Protein AF-A0A947K2Y4-F1 (afdb_monomer)

Sequence (62 aa):
TEGVVDREEIKNDRRWQTLQAIRQDRVLFIDADILSRPGPRVIEAIEQIAEFIHEEAQEKDQ

Radius of gyration: 14.35 Å; Cα contacts (8 Å, |Δi|>4): 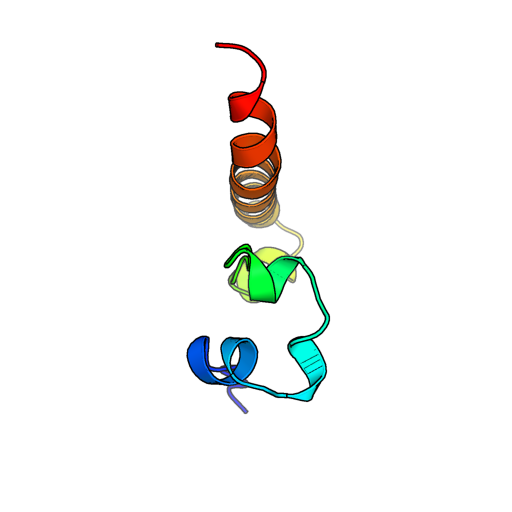27; chains: 1; bounding box: 30×23×35 Å

Foldseek 3Di:
DPPPDDPVCQLPDPVCVVPPCSVVVLDDDDDVVLCVDPDPSVVVVVVSVCCSVCVVVVVPPD

Secondary structure (DSSP, 8-state):
------HHHHHH-TTTTTSHHHHTT------HHHHH--STTHHHHHHHHHHHHHHTTGGG--

pLDDT: mean 82.17, std 15.29, range [39.38, 96.0]

Mean predicted aligned error: 7.15 Å

Solvent-accessible surface area (backbone atoms only — not comparable to full-atom values): 4049 Å² total; per-residue (Å²): 132,86,82,76,78,53,69,66,56,60,66,65,33,77,90,45,61,83,39,65,42,55,73,68,73,58,72,90,85,75,66,62,71,36,67,72,40,97,53,84,51,36,55,61,43,51,52,56,50,48,52,62,62,45,60,70,62,61,75,75,80,120

Structure (mmCIF, N/CA/C/O backbone):
data_AF-A0A947K2Y4-F1
#
_entry.id   AF-A0A947K2Y4-F1
#
loop_
_atom_site.group_PDB
_atom_site.id
_atom_site.type_symbol
_atom_site.label_atom_id
_atom_site.label_alt_id
_atom_site.label_comp_id
_atom_site.label_asym_id
_atom_site.label_entity_id
_atom_site.label_seq_id
_atom_site.pdbx_PDB_ins_code
_atom_site.Cartn_x
_atom_site.Cartn_y
_atom_site.Cartn_z
_atom_site.occupancy
_atom_site.B_iso_or_equiv
_atom_site.auth_seq_id
_atom_site.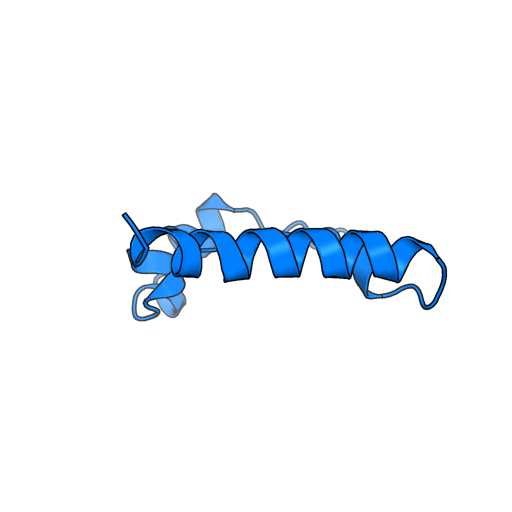auth_comp_id
_atom_site.auth_asym_id
_atom_site.auth_atom_id
_atom_site.pdbx_PDB_model_num
ATOM 1 N N . THR A 1 1 ? -11.422 -5.423 -18.173 1.00 40.78 1 THR A N 1
ATOM 2 C CA . THR A 1 1 ? -11.978 -5.581 -16.817 1.00 40.78 1 THR A CA 1
ATOM 3 C C . THR A 1 1 ? -11.178 -4.666 -15.926 1.00 40.78 1 THR A C 1
ATOM 5 O O . THR A 1 1 ? -10.146 -5.078 -15.418 1.00 40.78 1 THR A O 1
ATOM 8 N N . GLU A 1 2 ? -11.535 -3.385 -15.869 1.00 44.88 2 GLU A N 1
ATOM 9 C CA . GLU A 1 2 ? -10.844 -2.449 -14.980 1.00 44.88 2 GLU A CA 1
ATOM 10 C C . GLU A 1 2 ? -11.317 -2.751 -13.561 1.00 44.88 2 GLU A C 1
ATOM 12 O O . GLU A 1 2 ? -12.421 -2.391 -13.164 1.00 44.88 2 GLU A O 1
ATOM 17 N N . GLY A 1 3 ? -10.513 -3.521 -12.832 1.00 57.19 3 GLY A N 1
ATOM 18 C CA . GLY A 1 3 ? -10.669 -3.694 -11.396 1.00 57.19 3 GLY A CA 1
ATOM 19 C C . GLY A 1 3 ? -10.245 -2.410 -10.701 1.00 57.19 3 GLY A C 1
ATOM 20 O O . GLY A 1 3 ? -9.172 -2.361 -10.111 1.00 57.19 3 GLY A O 1
ATOM 21 N N . VAL A 1 4 ? -11.054 -1.358 -10.820 1.00 66.00 4 VAL A N 1
ATOM 22 C CA . VAL A 1 4 ? -10.907 -0.174 -9.977 1.00 66.00 4 VAL A CA 1
ATOM 23 C C . VAL A 1 4 ? -11.585 -0.517 -8.666 1.00 66.00 4 VAL A C 1
ATOM 25 O O . VAL A 1 4 ? -12.807 -0.548 -8.571 1.00 66.00 4 VAL A O 1
ATOM 28 N N . VAL A 1 5 ? -10.776 -0.866 -7.675 1.00 72.75 5 VAL A N 1
ATOM 29 C CA . VAL A 1 5 ? -11.257 -1.022 -6.309 1.00 72.75 5 VAL A CA 1
ATOM 30 C C . VAL A 1 5 ? -11.477 0.379 -5.746 1.00 72.75 5 VAL A C 1
ATOM 32 O O . VAL A 1 5 ? -10.533 1.170 -5.677 1.00 72.75 5 VAL A O 1
ATOM 35 N N . ASP A 1 6 ? -12.718 0.699 -5.383 1.00 84.00 6 ASP A N 1
ATOM 36 C CA . ASP A 1 6 ? -13.052 1.997 -4.807 1.00 84.00 6 ASP A CA 1
ATOM 37 C C . ASP A 1 6 ? -12.475 2.117 -3.386 1.00 84.00 6 ASP A C 1
ATOM 39 O O . ASP A 1 6 ? -12.524 1.183 -2.575 1.00 84.00 6 ASP A O 1
ATOM 43 N N . ARG A 1 7 ? -11.878 3.276 -3.087 1.00 86.00 7 ARG A N 1
ATOM 44 C CA . ARG A 1 7 ? -11.202 3.506 -1.804 1.00 86.00 7 ARG A CA 1
ATOM 45 C C . ARG A 1 7 ? -12.181 3.442 -0.639 1.00 86.00 7 ARG A C 1
ATOM 47 O O . ARG A 1 7 ? -11.869 2.844 0.390 1.00 86.00 7 ARG A O 1
ATOM 54 N N . GLU A 1 8 ? -13.352 4.038 -0.816 1.00 87.38 8 GLU A N 1
ATOM 55 C CA . GLU A 1 8 ? -14.400 4.073 0.194 1.00 87.38 8 GLU A CA 1
ATOM 56 C C . GLU A 1 8 ? -15.040 2.699 0.356 1.00 87.38 8 GLU A C 1
ATOM 58 O O . GLU A 1 8 ? -15.372 2.311 1.475 1.00 87.38 8 GLU A O 1
ATOM 63 N N . GLU A 1 9 ? -15.149 1.918 -0.720 1.00 89.56 9 GLU A N 1
ATOM 64 C CA . GLU A 1 9 ? -15.603 0.530 -0.630 1.00 89.56 9 GLU A CA 1
ATOM 65 C C . GLU A 1 9 ? -14.694 -0.293 0.295 1.00 89.56 9 GLU A C 1
ATOM 67 O O . GLU A 1 9 ? -15.188 -0.926 1.228 1.00 89.56 9 GLU A O 1
ATOM 72 N N . ILE A 1 10 ? -13.369 -0.227 0.118 1.00 89.44 10 ILE A N 1
ATOM 73 C CA . ILE A 1 10 ? -12.417 -0.971 0.965 1.00 89.44 10 ILE A CA 1
ATOM 74 C C . ILE A 1 10 ? -12.435 -0.477 2.408 1.00 89.44 10 ILE A C 1
ATOM 76 O O . ILE A 1 10 ? -12.430 -1.291 3.335 1.00 89.44 10 ILE A O 1
ATOM 80 N N . LYS A 1 11 ? -12.486 0.843 2.616 1.00 87.06 11 LYS A N 1
ATOM 81 C CA . LYS A 1 11 ? -12.526 1.429 3.961 1.00 87.06 11 LYS A CA 1
ATOM 82 C C . LYS A 1 11 ? -13.799 1.076 4.724 1.00 87.06 11 LYS A C 1
ATOM 84 O O . LYS A 1 11 ? -13.740 0.976 5.944 1.00 87.06 11 LYS A O 1
ATOM 89 N N . ASN A 1 12 ? -14.924 0.861 4.038 1.00 90.56 12 ASN A N 1
ATOM 90 C CA . ASN A 1 12 ? -16.218 0.554 4.659 1.00 90.56 12 ASN A CA 1
ATOM 91 C C . ASN A 1 12 ? -16.572 -0.942 4.656 1.00 90.56 12 ASN A C 1
ATOM 93 O O . ASN A 1 12 ? -17.542 -1.359 5.299 1.00 90.56 12 ASN A O 1
ATOM 97 N N . ASP A 1 13 ? -15.792 -1.779 3.971 1.00 92.81 13 ASP A N 1
ATOM 98 C CA . ASP A 1 13 ? -16.027 -3.215 3.925 1.00 92.81 13 ASP A CA 1
ATOM 99 C C . ASP A 1 13 ? -15.835 -3.843 5.313 1.00 92.81 13 ASP A C 1
ATOM 101 O O . ASP A 1 13 ? -14.765 -3.784 5.928 1.00 92.81 13 ASP A O 1
ATOM 105 N N . ARG A 1 14 ? -16.895 -4.500 5.799 1.00 93.62 14 ARG A N 1
ATOM 106 C CA . ARG A 1 14 ? -16.937 -5.175 7.104 1.00 93.62 14 ARG A CA 1
ATOM 107 C C . ARG A 1 14 ? -15.826 -6.208 7.285 1.00 93.62 14 ARG A C 1
ATOM 109 O O . ARG A 1 14 ? -15.402 -6.431 8.415 1.00 93.62 14 ARG A O 1
ATOM 116 N N . ARG A 1 15 ? -15.351 -6.828 6.200 1.00 94.75 15 ARG A N 1
ATOM 117 C CA . ARG A 1 15 ? -14.284 -7.841 6.227 1.00 94.75 15 ARG A CA 1
ATOM 118 C C . ARG A 1 15 ? -12.939 -7.266 6.677 1.00 94.75 15 ARG A C 1
ATOM 120 O O . ARG A 1 15 ? -12.138 -8.005 7.239 1.00 94.75 15 ARG A O 1
ATOM 127 N N . TRP A 1 16 ? -12.709 -5.969 6.464 1.00 94.19 16 TRP A N 1
ATOM 128 C CA . TRP A 1 16 ? -11.412 -5.318 6.678 1.00 94.19 16 TRP A CA 1
ATOM 129 C C . TRP A 1 16 ? -11.365 -4.466 7.954 1.00 94.19 16 TRP A C 1
ATOM 131 O O . TRP A 1 16 ? -10.286 -4.074 8.388 1.00 94.19 16 TRP A O 1
ATOM 141 N N . GLN A 1 17 ? -12.507 -4.240 8.615 1.00 93.94 17 GLN A N 1
ATOM 142 C CA . GLN A 1 17 ? -12.630 -3.366 9.798 1.00 93.94 17 GLN A CA 1
ATOM 143 C C . GLN A 1 17 ? -11.777 -3.788 11.004 1.00 93.94 17 GLN A C 1
ATOM 145 O O . GLN A 1 17 ? -11.538 -2.994 11.913 1.00 93.94 17 GLN A O 1
ATOM 150 N N . THR A 1 18 ? -11.329 -5.043 11.054 1.00 96.00 18 THR A N 1
ATOM 151 C CA . THR A 1 18 ? -10.460 -5.536 12.131 1.00 96.00 18 THR A CA 1
ATOM 152 C C . THR A 1 18 ? -8.999 -5.127 11.945 1.00 96.00 18 THR A C 1
ATOM 154 O O . THR A 1 18 ? -8.242 -5.139 12.918 1.00 96.00 18 THR A O 1
ATOM 157 N N . LEU A 1 19 ? -8.596 -4.740 10.731 1.00 95.56 19 LEU A N 1
ATOM 158 C CA . LEU A 1 19 ? -7.227 -4.348 10.417 1.00 95.56 19 LEU A CA 1
ATOM 159 C C . LEU A 1 19 ? -6.913 -2.969 10.998 1.00 95.56 19 LEU A C 1
ATOM 161 O O . LEU A 1 19 ? -7.676 -2.015 10.839 1.00 95.56 19 LEU A O 1
ATOM 165 N N . GLN A 1 20 ? -5.744 -2.849 11.630 1.00 94.19 20 GLN A N 1
ATOM 166 C CA . GLN A 1 20 ? -5.254 -1.569 12.153 1.00 94.19 20 GLN A CA 1
ATOM 167 C C . GLN A 1 20 ? -5.115 -0.520 11.043 1.00 94.19 20 GLN A C 1
ATOM 169 O O . GLN A 1 20 ? -5.560 0.606 11.230 1.00 94.19 20 GLN A O 1
ATOM 174 N N . ALA A 1 21 ? -4.635 -0.928 9.864 1.00 92.88 21 ALA A N 1
ATOM 175 C CA . ALA A 1 21 ? -4.505 -0.072 8.687 1.00 92.88 21 ALA A CA 1
ATOM 176 C C . ALA A 1 21 ? -5.818 0.637 8.296 1.00 92.88 21 ALA A C 1
ATOM 178 O O . ALA A 1 21 ? -5.805 1.832 8.030 1.00 92.88 21 ALA A O 1
ATOM 179 N N . ILE A 1 22 ? -6.964 -0.058 8.328 1.00 93.56 22 ILE A N 1
ATOM 180 C CA . ILE A 1 22 ? -8.275 0.560 8.052 1.00 93.56 22 ILE A CA 1
ATOM 181 C C . ILE A 1 22 ? -8.676 1.507 9.187 1.00 93.56 22 ILE A C 1
ATOM 183 O O . ILE A 1 22 ? -9.094 2.634 8.949 1.00 93.56 22 ILE A O 1
ATOM 187 N N . ARG A 1 23 ? -8.515 1.065 10.440 1.00 92.12 23 ARG A N 1
ATOM 188 C CA . ARG A 1 23 ? -8.922 1.831 11.630 1.00 92.12 23 ARG A CA 1
ATOM 189 C C . ARG A 1 23 ? -8.116 3.114 11.843 1.00 92.12 23 ARG A C 1
ATOM 191 O O . ARG A 1 23 ? -8.620 4.029 12.484 1.00 92.12 23 ARG A O 1
ATOM 198 N N . GLN A 1 24 ? -6.876 3.150 11.367 1.00 92.31 24 GLN A N 1
ATOM 199 C CA . GLN A 1 24 ? -5.961 4.290 11.475 1.00 92.31 24 GLN A CA 1
ATOM 200 C C . GLN A 1 24 ? -5.889 5.112 10.181 1.00 92.31 24 GLN A C 1
ATOM 202 O O . GLN A 1 24 ? -5.026 5.971 10.060 1.00 92.31 24 GLN A O 1
ATOM 207 N N . ASP A 1 25 ? -6.762 4.830 9.209 1.00 90.00 25 ASP A N 1
ATOM 208 C CA . ASP A 1 25 ? -6.752 5.432 7.870 1.00 90.00 25 ASP A CA 1
ATOM 209 C C . ASP A 1 25 ? -5.392 5.356 7.145 1.00 90.00 25 ASP A C 1
ATOM 211 O O . ASP A 1 25 ? -5.027 6.194 6.324 1.00 90.00 25 ASP A O 1
ATOM 215 N N . ARG A 1 26 ? -4.628 4.301 7.433 1.00 91.56 26 ARG A N 1
ATOM 216 C CA . ARG A 1 26 ? -3.299 4.033 6.886 1.00 91.56 26 ARG A CA 1
ATOM 217 C C . ARG A 1 26 ? -3.376 3.011 5.762 1.00 91.56 26 ARG A C 1
ATOM 219 O O . ARG A 1 26 ? -2.893 1.886 5.884 1.00 91.56 26 ARG A O 1
ATOM 226 N N . VAL A 1 27 ? -3.977 3.412 4.645 1.00 91.75 27 VAL A N 1
ATOM 227 C CA . VAL A 1 27 ? -4.115 2.570 3.448 1.00 91.75 27 VAL A CA 1
ATOM 228 C C . VAL A 1 27 ? -3.469 3.251 2.247 1.00 91.75 27 VAL A C 1
ATOM 230 O O . VAL A 1 27 ? -3.962 4.269 1.761 1.00 91.75 27 VAL A O 1
ATOM 233 N N . LEU A 1 28 ? -2.390 2.657 1.73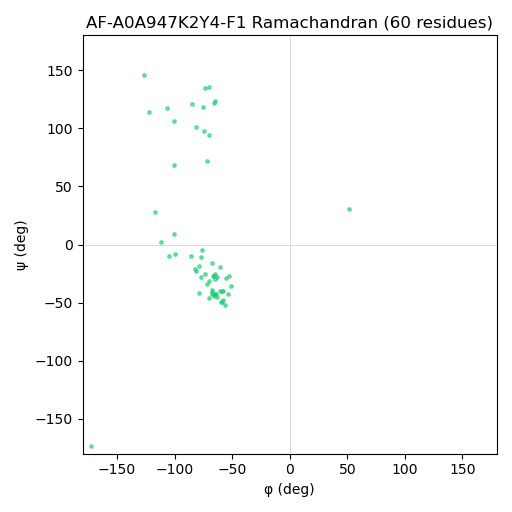7 1.00 91.44 28 LEU A N 1
ATOM 234 C CA . LEU A 1 28 ? -1.744 3.105 0.508 1.00 91.44 28 LEU A CA 1
ATOM 235 C C . LEU A 1 28 ? -2.444 2.489 -0.709 1.00 91.44 28 LEU A C 1
ATOM 237 O O . LEU A 1 28 ? -2.490 1.270 -0.866 1.00 91.44 28 LEU A O 1
ATOM 241 N N . PHE A 1 29 ? -2.952 3.343 -1.591 1.00 90.31 29 PHE A N 1
ATOM 242 C CA . PHE A 1 29 ? -3.457 2.949 -2.905 1.00 90.31 29 PHE A CA 1
ATOM 243 C C . PHE A 1 29 ? 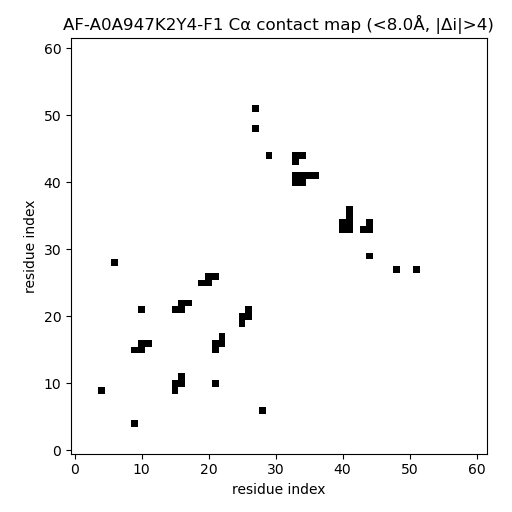-2.459 3.411 -3.954 1.00 90.31 29 PHE A C 1
ATOM 245 O O . PHE A 1 29 ? -2.238 4.612 -4.112 1.00 90.31 29 PHE A O 1
ATOM 252 N N . ILE A 1 30 ? -1.893 2.448 -4.665 1.00 87.31 30 ILE A N 1
ATOM 253 C CA . ILE A 1 30 ? -0.802 2.642 -5.610 1.00 87.31 30 ILE A CA 1
ATOM 254 C C . ILE A 1 30 ? -1.189 2.050 -6.964 1.00 87.31 30 ILE A C 1
ATOM 256 O O . ILE A 1 30 ? -1.916 1.057 -7.029 1.00 87.31 30 ILE A O 1
ATOM 260 N N . ASP A 1 31 ? -0.727 2.674 -8.046 1.00 86.56 31 ASP A N 1
ATOM 261 C CA . ASP A 1 31 ? -0.984 2.190 -9.399 1.00 86.56 31 ASP A CA 1
ATOM 262 C C . ASP A 1 31 ? -0.305 0.821 -9.616 1.00 86.56 31 ASP A C 1
ATOM 264 O O . ASP A 1 31 ? 0.904 0.644 -9.449 1.00 86.56 31 ASP A O 1
ATOM 268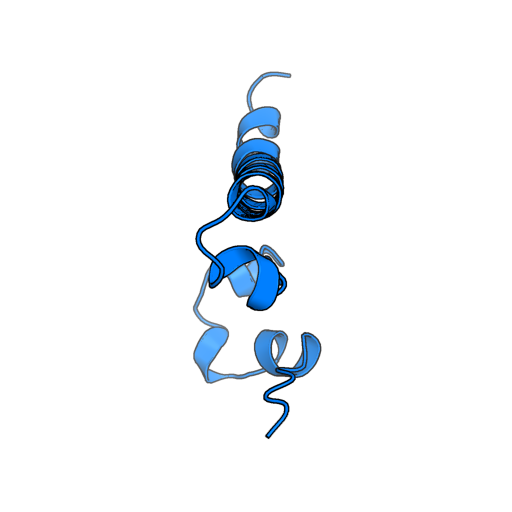 N N . ALA A 1 32 ? -1.091 -0.186 -9.993 1.00 86.31 32 ALA A N 1
ATOM 269 C CA . ALA A 1 32 ? -0.574 -1.523 -10.255 1.00 86.31 32 ALA A CA 1
ATOM 270 C C . ALA A 1 32 ? 0.371 -1.551 -11.469 1.00 86.31 32 ALA A C 1
ATOM 272 O O . ALA A 1 32 ? 1.251 -2.414 -11.542 1.00 86.31 32 ALA A O 1
ATOM 273 N N . ASP A 1 33 ? 0.238 -0.610 -12.407 1.00 86.75 33 ASP A N 1
ATOM 274 C CA . ASP A 1 33 ? 1.099 -0.528 -13.584 1.00 86.75 33 ASP A CA 1
ATOM 275 C C . ASP A 1 33 ? 2.529 -0.105 -13.230 1.00 86.75 33 ASP A C 1
ATOM 277 O O . ASP A 1 33 ? 3.467 -0.551 -13.897 1.00 86.75 33 ASP A O 1
ATOM 281 N N . ILE A 1 34 ? 2.726 0.709 -12.183 1.00 87.19 34 ILE A N 1
ATOM 282 C CA . ILE A 1 34 ? 4.078 1.064 -11.715 1.00 87.19 34 ILE A CA 1
ATOM 283 C C . ILE A 1 34 ? 4.724 -0.072 -10.911 1.00 87.19 34 ILE A C 1
ATOM 285 O O . ILE A 1 34 ? 5.940 -0.234 -10.960 1.00 87.19 34 ILE A O 1
ATOM 289 N N . LEU A 1 35 ? 3.920 -0.913 -10.248 1.00 85.56 35 LEU A N 1
ATOM 290 C CA . LEU A 1 35 ? 4.399 -2.077 -9.491 1.00 85.56 35 LEU A CA 1
ATOM 291 C C . LEU A 1 35 ? 4.738 -3.285 -10.371 1.00 85.56 35 LEU A C 1
ATOM 293 O O . LEU A 1 35 ? 5.711 -3.993 -10.122 1.00 85.56 35 LEU A O 1
ATOM 297 N N . SER A 1 36 ? 3.907 -3.564 -11.375 1.00 83.56 36 SER A N 1
ATOM 298 C CA . SER A 1 36 ? 3.960 -4.814 -12.146 1.00 83.56 36 SER A CA 1
ATOM 299 C C . SER A 1 36 ? 4.941 -4.789 -13.319 1.00 83.56 36 SER A C 1
ATOM 301 O O . SER A 1 36 ? 5.201 -5.831 -13.925 1.00 83.56 36 SER A O 1
ATOM 303 N N . ARG A 1 37 ? 5.500 -3.621 -13.660 1.00 84.06 37 ARG A N 1
ATOM 304 C CA . ARG A 1 37 ? 6.391 -3.449 -14.814 1.00 84.06 37 ARG A CA 1
ATOM 305 C C . ARG A 1 37 ? 7.860 -3.421 -14.368 1.00 84.06 37 ARG A C 1
ATOM 307 O O . ARG A 1 37 ? 8.308 -2.395 -13.859 1.00 84.06 37 ARG A O 1
ATOM 314 N N . PRO A 1 38 ? 8.644 -4.493 -14.607 1.00 66.12 38 PRO A N 1
ATOM 315 C CA . PRO A 1 38 ? 10.070 -4.513 -14.298 1.00 66.12 38 PRO A CA 1
ATOM 316 C C . PRO A 1 38 ? 10.817 -3.584 -15.266 1.00 66.12 38 PRO A C 1
ATOM 318 O O . PRO A 1 38 ? 11.142 -3.945 -16.395 1.00 66.12 38 PRO A O 1
ATOM 321 N N . GLY A 1 39 ? 11.035 -2.346 -14.841 1.00 81.56 39 GLY A N 1
ATOM 322 C CA . GLY A 1 39 ? 11.713 -1.297 -15.596 1.00 81.56 39 GLY A CA 1
ATOM 323 C C . GLY A 1 39 ? 11.944 -0.068 -14.714 1.00 81.56 39 GLY A C 1
ATOM 324 O O . GLY A 1 39 ? 11.646 -0.124 -13.524 1.00 81.56 39 GLY A O 1
ATOM 325 N N . PRO A 1 40 ? 12.432 1.058 -15.266 1.00 81.88 40 PRO A N 1
ATOM 326 C CA . PRO A 1 40 ? 12.767 2.254 -14.481 1.00 81.88 40 PRO A CA 1
ATOM 327 C C . PRO A 1 40 ? 11.636 2.767 -13.572 1.00 81.88 40 PRO A C 1
ATOM 329 O O . PRO A 1 40 ? 11.902 3.340 -12.524 1.00 81.88 40 PRO A O 1
ATOM 332 N N . ARG A 1 41 ? 10.376 2.502 -13.940 1.00 81.62 41 ARG A N 1
ATOM 333 C CA . ARG A 1 41 ? 9.172 2.888 -13.185 1.00 81.62 41 ARG A CA 1
ATOM 334 C C . ARG A 1 41 ? 9.015 2.171 -11.838 1.00 81.62 41 ARG A C 1
ATOM 336 O O . ARG A 1 41 ? 8.270 2.652 -10.998 1.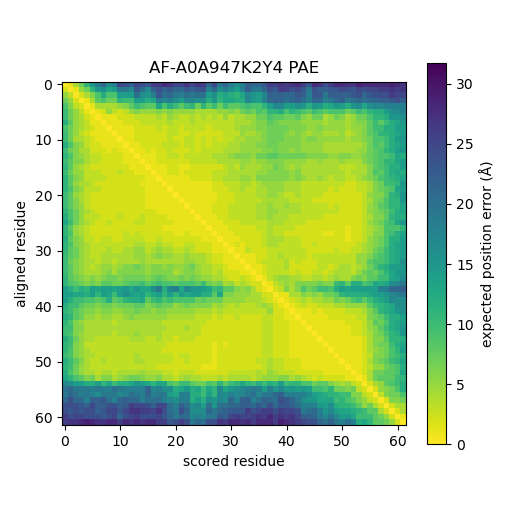00 81.62 41 ARG A O 1
ATOM 343 N N . VAL A 1 42 ? 9.732 1.068 -11.596 1.00 86.56 42 VAL A N 1
ATOM 344 C CA . VAL A 1 42 ? 9.712 0.396 -10.284 1.00 86.56 42 VAL A CA 1
ATOM 345 C C . VAL A 1 42 ? 10.278 1.292 -9.179 1.00 86.56 42 VAL A C 1
ATOM 347 O O . VAL A 1 42 ? 9.879 1.170 -8.026 1.00 86.56 42 VAL A O 1
ATOM 350 N N . ILE A 1 43 ? 11.184 2.210 -9.534 1.00 89.19 43 ILE A N 1
ATOM 351 C CA . ILE A 1 43 ? 11.785 3.161 -8.593 1.00 89.19 43 ILE A CA 1
ATOM 352 C C . ILE A 1 43 ? 10.705 4.085 -8.021 1.00 89.19 43 ILE A C 1
ATOM 354 O O . ILE A 1 43 ? 10.619 4.217 -6.808 1.00 89.19 43 ILE A O 1
ATOM 358 N N . GLU A 1 44 ? 9.818 4.609 -8.870 1.00 90.38 44 GLU A N 1
ATOM 359 C CA . GLU A 1 44 ? 8.689 5.459 -8.460 1.00 90.38 44 GLU A CA 1
ATOM 360 C C . GLU A 1 44 ? 7.773 4.741 -7.455 1.00 90.38 44 GLU A C 1
ATOM 362 O O . GLU A 1 44 ? 7.326 5.322 -6.468 1.00 90.38 44 GLU A O 1
ATOM 367 N N . ALA A 1 45 ? 7.524 3.446 -7.671 1.00 90.19 45 ALA A N 1
ATOM 368 C CA . ALA A 1 45 ? 6.714 2.657 -6.752 1.00 90.19 45 ALA A CA 1
ATOM 369 C C . ALA A 1 45 ? 7.410 2.451 -5.395 1.00 90.19 45 ALA A C 1
ATOM 371 O O . ALA A 1 45 ? 6.762 2.508 -4.350 1.00 90.19 45 ALA A O 1
ATOM 372 N N . ILE A 1 46 ? 8.728 2.227 -5.404 1.00 91.38 46 ILE A N 1
ATOM 373 C CA . ILE A 1 46 ? 9.536 2.085 -4.186 1.00 91.38 46 ILE A CA 1
ATOM 374 C C . ILE A 1 46 ? 9.555 3.395 -3.394 1.00 91.38 46 ILE A C 1
ATOM 376 O O . ILE A 1 46 ? 9.400 3.351 -2.176 1.00 91.38 46 ILE A O 1
ATOM 380 N N . GLU A 1 47 ? 9.710 4.538 -4.063 1.00 91.56 47 GLU A N 1
ATOM 381 C CA . GLU A 1 47 ? 9.701 5.863 -3.432 1.00 91.56 47 GLU A CA 1
ATOM 382 C C . GLU A 1 47 ? 8.372 6.122 -2.710 1.00 91.56 47 GLU A C 1
ATOM 384 O O . GLU A 1 47 ? 8.383 6.397 -1.512 1.00 91.56 47 GLU A O 1
ATOM 389 N N . GLN A 1 48 ? 7.231 5.898 -3.373 1.00 91.94 48 GLN A N 1
ATOM 390 C CA . GLN A 1 48 ? 5.904 6.073 -2.759 1.00 91.94 48 GLN A CA 1
ATOM 391 C C . GLN A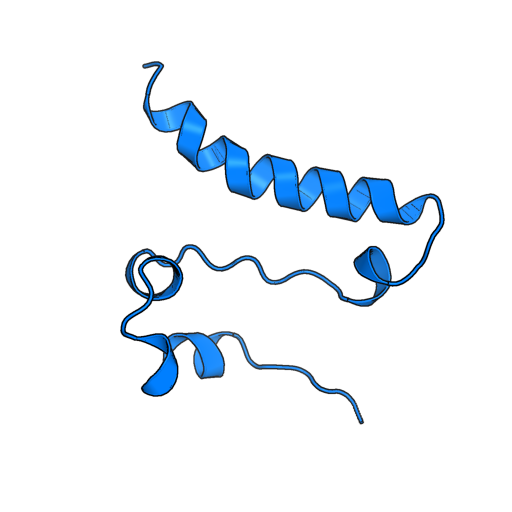 1 48 ? 5.677 5.156 -1.548 1.00 91.94 48 GLN A C 1
ATOM 393 O O . GLN A 1 48 ? 5.094 5.563 -0.542 1.00 91.94 48 GLN A O 1
ATOM 398 N N . ILE A 1 49 ? 6.136 3.902 -1.623 1.00 92.31 49 ILE A N 1
ATOM 399 C CA . ILE A 1 49 ? 6.039 2.962 -0.498 1.0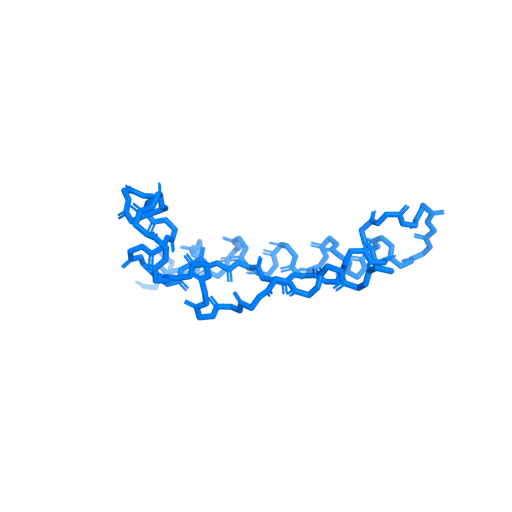0 92.31 49 ILE A CA 1
ATOM 400 C C . ILE A 1 49 ? 6.940 3.412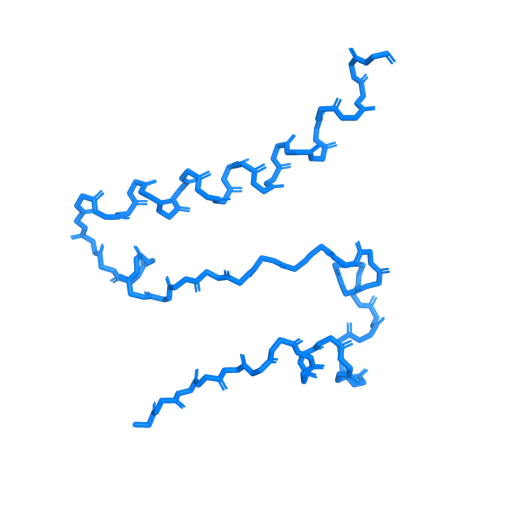 0.657 1.00 92.31 49 ILE A C 1
ATOM 402 O O . ILE A 1 49 ? 6.524 3.345 1.813 1.00 92.31 49 ILE A O 1
ATOM 406 N N . ALA A 1 50 ? 8.162 3.859 0.364 1.00 93.56 50 ALA A N 1
ATOM 407 C CA . ALA A 1 50 ? 9.111 4.310 1.374 1.00 93.56 50 ALA A CA 1
ATOM 408 C C . ALA A 1 50 ? 8.620 5.573 2.092 1.00 93.56 50 ALA A C 1
ATOM 410 O O . ALA A 1 50 ? 8.672 5.612 3.318 1.00 93.56 50 ALA A O 1
ATOM 411 N N . GLU A 1 51 ? 8.102 6.562 1.358 1.00 92.06 51 GLU A N 1
ATOM 412 C CA . GLU A 1 51 ? 7.478 7.766 1.925 1.00 92.06 51 GLU A CA 1
ATOM 413 C C . GLU A 1 51 ? 6.333 7.390 2.865 1.00 92.06 51 GLU A C 1
ATOM 415 O O . GLU A 1 51 ? 6.359 7.745 4.042 1.00 92.06 51 GLU A O 1
ATOM 420 N N . PHE A 1 52 ? 5.396 6.564 2.389 1.00 93.12 52 PHE A N 1
ATOM 421 C CA . PHE A 1 52 ? 4.279 6.104 3.204 1.00 93.12 52 PHE A CA 1
ATOM 422 C C . PHE A 1 52 ? 4.758 5.376 4.468 1.00 93.12 52 PHE A C 1
ATOM 424 O O . PHE A 1 52 ? 4.290 5.663 5.563 1.00 93.12 52 PHE A O 1
ATOM 431 N N . ILE A 1 53 ? 5.703 4.439 4.379 1.00 91.38 53 ILE A N 1
ATOM 432 C CA . ILE A 1 53 ? 6.171 3.698 5.564 1.00 91.38 53 ILE A CA 1
ATOM 433 C C . ILE A 1 53 ? 6.924 4.616 6.541 1.00 91.38 53 ILE A C 1
ATOM 435 O O . ILE A 1 53 ? 6.747 4.492 7.753 1.00 91.38 53 ILE A O 1
ATOM 439 N N . HIS A 1 54 ? 7.756 5.530 6.041 1.00 87.81 54 HIS A N 1
ATOM 440 C CA . HIS A 1 54 ? 8.624 6.359 6.878 1.00 87.81 54 HIS A CA 1
ATOM 441 C C . HIS A 1 54 ? 7.939 7.585 7.486 1.00 87.81 54 HIS A C 1
ATOM 443 O O . HIS A 1 54 ? 8.416 8.050 8.520 1.00 87.81 54 HIS A O 1
ATOM 449 N N . GLU A 1 55 ? 6.822 8.073 6.940 1.00 73.88 55 GLU A N 1
ATOM 450 C CA . GLU A 1 55 ? 5.992 9.093 7.608 1.00 73.88 55 GLU A CA 1
ATOM 451 C C . GLU A 1 55 ? 5.651 8.697 9.057 1.00 73.88 55 GLU A C 1
ATOM 453 O O . GLU A 1 55 ? 5.679 9.530 9.957 1.00 73.88 55 GLU A O 1
ATOM 458 N N . GLU A 1 56 ? 5.440 7.405 9.316 1.00 60.69 56 GLU A N 1
ATOM 459 C CA . GLU A 1 56 ? 5.153 6.874 10.655 1.00 60.69 56 GLU A CA 1
ATOM 460 C C . GLU A 1 56 ? 6.389 6.842 11.576 1.00 60.69 56 GLU A C 1
ATOM 462 O O . GLU A 1 56 ? 6.275 6.890 12.801 1.00 60.69 56 GLU A O 1
ATOM 467 N N . ALA A 1 57 ? 7.592 6.769 11.000 1.00 57.31 57 ALA A N 1
ATOM 468 C CA . ALA A 1 57 ? 8.849 6.755 11.746 1.00 57.31 57 ALA A CA 1
ATOM 469 C C . ALA A 1 57 ? 9.299 8.166 12.168 1.00 57.31 57 ALA A C 1
ATOM 471 O O . ALA A 1 57 ? 10.042 8.303 13.137 1.00 57.31 57 ALA A O 1
ATOM 472 N N . GLN A 1 58 ? 8.837 9.211 11.474 1.00 54.38 58 GLN A N 1
ATOM 473 C CA . GLN A 1 58 ? 9.177 10.608 11.769 1.00 54.38 58 GLN A CA 1
ATOM 474 C C . GLN A 1 58 ? 8.411 11.183 12.981 1.00 54.38 58 GLN A C 1
ATOM 476 O O . GLN A 1 58 ? 8.796 12.230 13.492 1.00 54.38 58 GLN A O 1
ATOM 481 N N . GLU A 1 59 ? 7.387 10.498 13.509 1.00 54.00 59 GLU A N 1
ATOM 482 C CA . GLU A 1 59 ? 6.661 10.918 14.726 1.00 54.00 59 GLU A CA 1
ATOM 483 C C . GLU A 1 59 ? 7.423 10.662 16.045 1.00 54.00 59 GLU A C 1
ATOM 485 O O . GLU A 1 59 ? 6.942 11.048 17.110 1.00 54.00 59 GLU A O 1
ATOM 490 N N . LYS A 1 60 ? 8.602 10.018 16.022 1.00 47.53 60 LYS A N 1
ATOM 491 C CA . LYS A 1 60 ? 9.345 9.657 17.250 1.00 47.53 60 LYS A CA 1
ATOM 492 C C . LYS A 1 60 ? 10.662 10.395 17.495 1.00 47.53 60 LYS A C 1
ATOM 494 O O . LYS A 1 60 ? 11.276 10.140 18.527 1.00 47.53 60 LYS A O 1
ATOM 499 N N . ASP A 1 61 ? 11.036 11.335 16.629 1.00 51.12 61 ASP A N 1
ATOM 500 C CA . ASP A 1 61 ? 12.289 12.099 16.744 1.00 51.12 61 ASP A CA 1
ATOM 501 C C . ASP A 1 61 ? 12.074 13.621 16.941 1.00 51.12 61 ASP A C 1
ATOM 503 O O . ASP A 1 61 ? 12.933 14.431 16.579 1.00 51.12 61 ASP A O 1
ATOM 507 N N . GLN A 1 62 ? 10.948 14.033 17.544 1.00 39.38 62 GLN A N 1
ATOM 508 C CA . GLN A 1 62 ? 10.697 15.425 17.958 1.00 39.38 62 GLN A CA 1
ATOM 509 C C . GLN A 1 62 ? 10.450 15.547 19.464 1.00 39.38 62 GLN A C 1
ATOM 511 O O . GLN A 1 62 ? 9.595 14.800 19.990 1.00 39.38 62 GLN A O 1
#